Protein AF-A0A191HVC1-F1 (afdb_monomer_lite)

Foldseek 3Di:
DVVVVVVVVLVVLQVLQVVLVVVLVVVVVPDPDDQVSCVVCVVNDWDWDDDLVQHTPDISPDDDDPDGPCPPQQNVCCSVPQWGWDFDQDPVVRDTDIDIDGDD

Radius of gyration: 14.05 Å; chains: 1; bounding box: 27×31×44 Å

Structure (mmCIF, N/CA/C/O backbone):
data_AF-A0A191HVC1-F1
#
_entry.id   AF-A0A191HVC1-F1
#
loop_
_atom_site.group_PDB
_atom_site.id
_atom_site.type_symbol
_atom_site.label_atom_id
_atom_site.label_alt_id
_atom_site.label_comp_id
_atom_site.label_asym_id
_atom_site.label_entity_id
_atom_site.label_seq_id
_atom_site.pdbx_PDB_ins_code
_atom_site.Cartn_x
_atom_site.Cartn_y
_a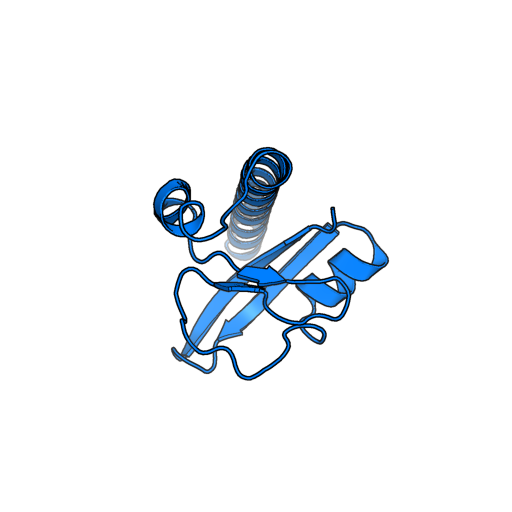tom_site.Cartn_z
_atom_site.occupancy
_atom_site.B_iso_or_equiv
_atom_site.auth_seq_id
_atom_site.auth_comp_id
_atom_site.auth_asym_id
_atom_site.auth_atom_id
_atom_site.pdbx_PDB_model_num
ATOM 1 N N . MET A 1 1 ? -5.254 -7.534 29.221 1.00 58.47 1 MET A N 1
ATOM 2 C CA . MET A 1 1 ? -4.772 -6.201 28.786 1.00 58.47 1 MET A CA 1
ATOM 3 C C . MET A 1 1 ? -4.041 -6.224 27.437 1.00 58.47 1 MET A C 1
ATOM 5 O O . MET A 1 1 ? -4.263 -5.302 26.669 1.00 58.47 1 MET A O 1
ATOM 9 N N . GLY A 1 2 ? -3.261 -7.263 27.089 1.00 62.50 2 GLY A N 1
ATOM 10 C CA . GLY A 1 2 ? -2.518 -7.322 25.810 1.00 62.50 2 GLY A CA 1
ATOM 11 C C . GLY A 1 2 ? -3.363 -7.231 24.526 1.00 62.50 2 GLY A C 1
ATOM 12 O O . GLY A 1 2 ? -3.056 -6.424 23.660 1.00 62.50 2 GLY A O 1
A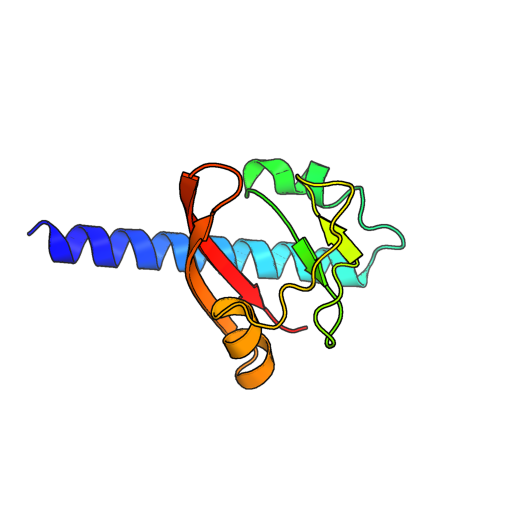TOM 13 N N . PHE A 1 3 ? -4.479 -7.966 24.429 1.00 67.62 3 PHE A N 1
ATOM 14 C CA . PHE A 1 3 ? -5.324 -7.971 23.218 1.00 67.62 3 PHE A CA 1
ATOM 15 C C . PHE A 1 3 ? -5.938 -6.606 22.863 1.00 67.62 3 PHE A C 1
ATOM 17 O O . PHE A 1 3 ? -6.084 -6.278 21.688 1.00 67.62 3 PHE A O 1
ATOM 24 N N . VAL A 1 4 ? -6.282 -5.795 23.868 1.00 74.62 4 VAL A N 1
ATOM 25 C CA . VAL A 1 4 ? -6.855 -4.457 23.648 1.00 74.62 4 VAL A CA 1
ATOM 26 C C . VAL A 1 4 ? -5.782 -3.492 23.142 1.00 74.62 4 VAL A C 1
ATOM 28 O O . VAL A 1 4 ? -6.029 -2.766 22.185 1.00 74.62 4 VAL A O 1
ATOM 31 N N . ALA A 1 5 ? -4.576 -3.535 23.717 1.00 77.94 5 ALA A N 1
ATOM 32 C CA . ALA A 1 5 ? -3.457 -2.704 23.274 1.00 77.94 5 ALA A CA 1
ATOM 33 C C . ALA A 1 5 ? -3.040 -3.018 21.826 1.00 77.94 5 ALA A C 1
ATOM 35 O O . ALA A 1 5 ? -2.832 -2.096 21.041 1.00 77.94 5 ALA A O 1
ATOM 36 N N . THR A 1 6 ? -2.999 -4.299 21.436 1.00 81.31 6 THR A N 1
ATOM 37 C CA . THR A 1 6 ? -2.710 -4.702 20.048 1.00 81.31 6 THR A CA 1
ATOM 38 C C . THR A 1 6 ? -3.776 -4.204 19.076 1.00 81.31 6 THR A C 1
ATOM 40 O O . THR A 1 6 ? -3.436 -3.682 18.018 1.00 81.31 6 THR A O 1
ATOM 43 N N . LYS A 1 7 ? -5.062 -4.310 19.435 1.00 85.44 7 LYS A N 1
ATOM 44 C CA . LYS A 1 7 ? -6.158 -3.821 18.589 1.00 85.44 7 LYS A CA 1
ATOM 45 C C . LYS A 1 7 ? -6.082 -2.305 18.378 1.00 85.44 7 LYS A C 1
ATOM 47 O O . LYS A 1 7 ? -6.232 -1.853 17.250 1.00 85.44 7 LYS A O 1
ATOM 52 N N . ILE A 1 8 ? -5.814 -1.539 19.439 1.00 90.06 8 ILE A N 1
ATOM 53 C CA . ILE A 1 8 ? -5.632 -0.081 19.352 1.00 90.06 8 ILE A CA 1
ATOM 54 C C . ILE A 1 8 ? -4.422 0.248 18.474 1.00 90.06 8 ILE A C 1
ATOM 56 O O . ILE A 1 8 ? -4.522 1.086 17.587 1.00 90.06 8 ILE A O 1
ATOM 60 N N . TYR A 1 9 ? -3.299 -0.443 18.675 1.00 89.50 9 TYR A N 1
ATOM 61 C CA . TYR A 1 9 ? -2.094 -0.217 17.882 1.00 89.50 9 TYR A CA 1
ATOM 62 C C . TYR A 1 9 ? -2.331 -0.436 16.384 1.00 89.50 9 TYR A C 1
ATOM 64 O O . TYR A 1 9 ? -1.942 0.412 15.587 1.00 89.50 9 TYR A O 1
ATOM 72 N N . VAL A 1 10 ? -2.993 -1.536 16.003 1.00 91.44 10 VAL A N 1
ATOM 73 C CA . VAL A 1 10 ? -3.321 -1.821 14.597 1.00 91.44 10 VAL A CA 1
ATOM 74 C C . VAL A 1 10 ? -4.233 -0.741 14.022 1.00 91.44 10 VAL A C 1
ATOM 76 O O . VAL A 1 10 ? -3.923 -0.220 12.960 1.00 91.44 10 VAL A O 1
ATOM 79 N N . GLN A 1 11 ? -5.283 -0.337 14.741 1.00 93.00 11 GLN A N 1
ATOM 80 C CA . GLN A 1 11 ? -6.193 0.718 14.278 1.00 93.00 11 GLN A CA 1
ATOM 81 C C . GLN A 1 11 ? -5.483 2.059 14.061 1.00 93.00 11 GLN A C 1
ATOM 83 O O . GLN A 1 11 ? -5.768 2.759 13.095 1.00 93.00 11 GLN A O 1
ATOM 88 N N . GLU A 1 12 ? -4.551 2.427 14.941 1.00 94.75 12 GLU A N 1
ATOM 89 C CA . GLU A 1 12 ? -3.751 3.643 14.766 1.00 94.75 12 GLU A CA 1
ATOM 90 C C . GLU A 1 12 ? -2.827 3.545 13.543 1.00 94.75 12 GLU A C 1
ATOM 92 O O . GLU A 1 12 ? -2.726 4.501 12.777 1.00 94.75 12 GLU A O 1
ATOM 97 N N . ARG A 1 13 ? -2.210 2.381 13.295 1.00 94.75 13 ARG A N 1
ATOM 98 C CA . ARG A 1 13 ? -1.408 2.163 12.077 1.00 94.75 13 ARG A CA 1
ATOM 99 C C . ARG A 1 13 ? -2.259 2.164 10.808 1.00 94.75 13 ARG A C 1
ATOM 101 O O . ARG A 1 13 ? -1.814 2.682 9.793 1.00 94.75 13 ARG A O 1
ATOM 108 N N . GLU A 1 14 ? -3.477 1.627 10.854 1.00 95.56 14 GLU A N 1
ATOM 109 C CA . GLU A 1 14 ? -4.412 1.676 9.723 1.00 95.56 14 GLU A CA 1
ATOM 110 C C . GLU A 1 14 ? -4.752 3.119 9.355 1.00 95.56 14 GLU A C 1
ATOM 112 O O . GLU A 1 14 ? -4.666 3.481 8.186 1.00 95.56 14 GLU A O 1
ATOM 117 N N . LYS A 1 15 ? -5.061 3.966 10.345 1.00 95.06 15 LYS A N 1
ATOM 118 C CA . LYS A 1 15 ? -5.328 5.394 10.109 1.00 95.06 15 LYS A CA 1
ATOM 119 C C . LYS A 1 15 ? -4.142 6.102 9.459 1.00 95.06 15 LYS A C 1
ATOM 121 O O . LYS A 1 15 ? -4.336 6.893 8.540 1.00 95.06 15 LYS A O 1
ATOM 126 N N . GLU A 1 16 ? -2.925 5.824 9.921 1.00 94.31 16 GLU A N 1
ATOM 127 C CA . GLU A 1 16 ? -1.713 6.396 9.325 1.00 94.31 16 GLU A CA 1
ATOM 128 C C . GLU A 1 16 ? -1.514 5.952 7.880 1.00 94.31 16 GLU A C 1
ATOM 130 O O . GLU A 1 16 ? -1.185 6.782 7.036 1.00 94.31 16 GLU A O 1
ATOM 135 N N . LEU A 1 17 ? -1.751 4.673 7.578 1.00 95.12 17 LEU A N 1
ATOM 136 C CA . LEU A 1 17 ? -1.665 4.174 6.210 1.00 95.12 17 LEU A CA 1
ATOM 137 C C . LEU A 1 17 ? -2.733 4.795 5.309 1.00 95.12 17 LEU A C 1
ATOM 139 O O . LEU A 1 17 ? -2.405 5.156 4.187 1.00 95.12 17 LEU A O 1
ATOM 143 N N . PHE A 1 18 ? -3.964 4.986 5.790 1.00 95.88 18 PHE A N 1
ATOM 144 C CA . PHE A 1 18 ? -4.999 5.677 5.013 1.00 95.88 18 PHE A CA 1
ATOM 145 C C . PHE A 1 18 ? -4.694 7.168 4.815 1.00 95.88 18 PHE A C 1
ATOM 147 O O . PHE A 1 18 ? -4.903 7.719 3.743 1.00 95.88 18 PHE A O 1
ATOM 154 N N . THR A 1 19 ? -4.107 7.827 5.814 1.00 94.38 19 THR A N 1
ATOM 155 C CA . THR A 1 19 ? -3.633 9.212 5.650 1.00 94.38 19 THR A CA 1
ATOM 156 C C . THR A 1 19 ? -2.502 9.271 4.617 1.00 94.38 19 THR A C 1
ATOM 158 O O . THR A 1 19 ? -2.435 10.179 3.791 1.00 94.38 19 THR A O 1
ATOM 161 N N . ALA A 1 20 ? -1.600 8.287 4.643 1.00 92.56 20 ALA A N 1
ATOM 162 C CA . ALA A 1 20 ? -0.521 8.165 3.675 1.00 92.56 20 ALA A CA 1
ATOM 163 C C . ALA A 1 20 ? -1.055 7.925 2.261 1.00 92.56 20 ALA A C 1
ATOM 165 O O . ALA A 1 20 ? -0.555 8.553 1.327 1.00 92.56 20 ALA A O 1
ATOM 166 N N . THR A 1 21 ? -2.065 7.062 2.097 1.00 92.88 21 THR A N 1
ATOM 167 C CA . THR A 1 21 ? -2.714 6.876 0.801 1.00 92.88 21 THR A CA 1
ATOM 168 C C . THR A 1 21 ? -3.309 8.200 0.351 1.00 92.88 21 THR A C 1
ATOM 170 O O . THR A 1 21 ? -2.872 8.641 -0.708 1.00 92.88 21 THR A O 1
ATOM 173 N N . GLU A 1 22 ? -4.120 8.891 1.170 1.00 91.94 22 GLU A N 1
ATOM 174 C CA . GLU A 1 22 ? -4.744 10.199 0.869 1.00 91.94 22 GLU A CA 1
ATOM 175 C C . GLU A 1 22 ? -3.730 11.231 0.321 1.00 91.94 22 GLU A C 1
ATOM 177 O O . GLU A 1 22 ? -3.930 11.859 -0.727 1.00 91.94 22 GLU A O 1
ATOM 182 N N . LEU A 1 23 ? -2.575 11.350 0.981 1.00 90.44 23 LEU A N 1
ATOM 183 C CA . LEU A 1 23 ? -1.497 12.248 0.559 1.00 90.44 23 LEU A CA 1
ATOM 184 C C . LEU A 1 23 ? -0.864 11.851 -0.777 1.00 90.44 23 LEU A C 1
ATOM 186 O O . LEU A 1 23 ? -0.467 12.728 -1.547 1.00 90.44 23 LEU A O 1
ATOM 190 N N . VAL A 1 24 ? -0.711 10.552 -1.039 1.00 90.88 24 VAL A N 1
ATOM 191 C CA . VAL A 1 24 ? -0.147 10.046 -2.296 1.00 90.88 24 VAL A CA 1
ATOM 192 C C . VAL A 1 24 ? -1.107 10.320 -3.441 1.00 90.88 24 VAL A C 1
ATOM 194 O O . VAL A 1 24 ? -0.673 10.822 -4.474 1.00 90.88 24 VAL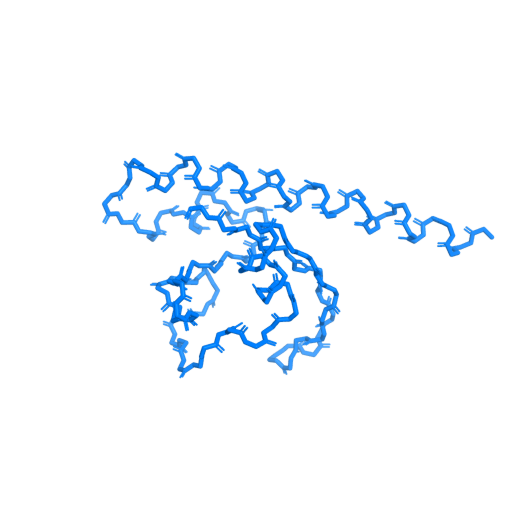 A O 1
ATOM 197 N N . GLY A 1 25 ? -2.391 9.990 -3.306 1.00 89.75 25 GLY A N 1
ATOM 198 C CA . GLY A 1 25 ? -3.308 10.162 -4.430 1.00 89.75 25 GLY A CA 1
ATOM 199 C C . GLY A 1 25 ? -3.656 11.617 -4.724 1.00 89.75 25 GLY A C 1
ATOM 200 O O . GLY A 1 25 ? -3.814 11.959 -5.892 1.00 89.75 25 GLY A O 1
ATOM 201 N N . ALA A 1 26 ? -3.606 12.513 -3.734 1.00 88.75 26 ALA A N 1
ATOM 202 C CA . ALA A 1 26 ? -3.621 13.954 -4.001 1.00 88.75 26 ALA A CA 1
ATOM 203 C C . ALA A 1 26 ? -2.419 14.413 -4.861 1.00 88.75 26 ALA A C 1
ATOM 205 O O . ALA A 1 26 ? -2.559 15.292 -5.714 1.00 88.75 26 ALA A O 1
ATOM 206 N N . ASP A 1 27 ? -1.240 13.807 -4.672 1.00 88.75 27 ASP A N 1
ATOM 207 C CA . ASP A 1 27 ? -0.040 14.075 -5.481 1.00 88.75 27 ASP A CA 1
ATOM 208 C C . ASP A 1 27 ? -0.108 13.400 -6.865 1.00 88.75 27 ASP A C 1
ATOM 210 O O . ASP A 1 27 ? 0.401 13.941 -7.845 1.00 88.75 27 ASP A O 1
ATOM 214 N N . LEU A 1 28 ? -0.785 12.248 -6.978 1.00 84.19 28 LEU A N 1
ATOM 215 C CA . LEU A 1 28 ? -0.959 11.519 -8.241 1.00 84.19 28 LEU A CA 1
ATOM 216 C C . LEU A 1 28 ? -1.731 12.317 -9.295 1.00 84.19 28 LEU A C 1
ATOM 218 O O . LEU A 1 28 ? -1.375 12.255 -10.469 1.00 84.19 28 LEU A O 1
ATOM 222 N N . VAL A 1 29 ? -2.755 13.078 -8.895 1.00 77.12 29 VAL A N 1
ATOM 223 C CA . VAL A 1 29 ? -3.612 13.853 -9.817 1.00 77.12 29 VAL A CA 1
ATOM 224 C C . VAL A 1 29 ? -2.821 14.896 -10.624 1.00 77.12 29 VAL A C 1
ATOM 226 O O . VAL A 1 29 ? -3.265 15.313 -11.690 1.00 77.12 29 VAL A O 1
ATOM 229 N N . ASN A 1 30 ? -1.633 15.291 -10.157 1.00 71.81 30 ASN A N 1
ATOM 230 C CA . ASN A 1 30 ? -0.857 16.398 -10.719 1.00 71.81 30 ASN A CA 1
ATOM 231 C C . ASN A 1 30 ? 0.480 15.971 -11.354 1.00 71.81 30 ASN A C 1
ATOM 233 O O . ASN A 1 30 ? 1.351 16.823 -11.541 1.00 71.81 30 ASN A O 1
ATOM 237 N N . ARG A 1 31 ? 0.694 14.676 -11.645 1.00 71.00 31 ARG A N 1
ATOM 238 C CA . ARG A 1 31 ? 2.010 14.169 -12.077 1.00 71.00 31 ARG A CA 1
ATOM 239 C C . ARG A 1 31 ? 2.004 13.376 -13.377 1.00 71.00 31 ARG A C 1
ATOM 241 O O . ARG A 1 31 ? 1.191 12.480 -13.575 1.00 71.00 31 ARG A O 1
ATOM 248 N N . ASP A 1 32 ? 3.051 13.618 -14.166 1.00 68.62 32 ASP A N 1
ATOM 249 C CA . ASP A 1 32 ? 3.358 12.886 -15.401 1.00 68.62 32 ASP A CA 1
ATOM 250 C C . ASP A 1 32 ? 4.158 11.584 -15.160 1.00 68.62 32 ASP A C 1
ATOM 252 O O . ASP A 1 32 ? 4.238 10.734 -16.046 1.00 68.62 32 ASP A O 1
ATOM 256 N N . SER A 1 33 ? 4.769 11.401 -13.975 1.00 78.06 33 SER A N 1
ATOM 257 C CA . SER A 1 33 ? 5.595 10.225 -13.636 1.00 78.06 33 SER A CA 1
ATOM 258 C C . SER A 1 33 ? 5.450 9.772 -12.177 1.00 78.06 33 SER A C 1
ATOM 260 O O . SER A 1 33 ? 5.456 10.584 -11.249 1.00 78.06 33 SER A O 1
ATOM 262 N N . TYR A 1 34 ? 5.400 8.450 -11.969 1.00 81.19 34 TYR A N 1
ATOM 263 C CA . TYR A 1 34 ? 5.242 7.811 -10.655 1.00 81.19 34 TYR A CA 1
ATOM 264 C C . TYR A 1 34 ? 6.556 7.593 -9.890 1.00 81.19 34 TYR A C 1
ATOM 266 O O . TYR A 1 34 ? 6.530 7.343 -8.686 1.00 81.19 34 TYR A O 1
ATOM 274 N N . SER A 1 35 ? 7.717 7.686 -10.550 1.00 78.12 35 SER A N 1
ATOM 275 C CA . SER A 1 35 ? 9.008 7.316 -9.941 1.00 78.12 35 SER A CA 1
ATOM 276 C C . SER A 1 35 ? 9.390 8.180 -8.739 1.00 78.12 35 SER A C 1
ATOM 278 O O . SER A 1 35 ? 10.045 7.706 -7.813 1.00 78.12 35 SER A O 1
ATOM 280 N N . GLU A 1 36 ? 8.970 9.442 -8.740 1.00 82.94 36 GLU A N 1
ATOM 281 C CA . GLU A 1 36 ? 9.256 10.394 -7.666 1.00 82.94 36 GLU A CA 1
ATOM 282 C C . GLU A 1 36 ? 8.416 10.146 -6.405 1.00 82.94 36 GLU A C 1
ATOM 284 O O . GLU A 1 36 ? 8.824 10.538 -5.311 1.00 82.94 36 GLU A O 1
ATOM 289 N N . LEU A 1 37 ? 7.281 9.446 -6.527 1.00 84.50 37 LEU A N 1
ATOM 290 C CA . LEU A 1 37 ? 6.388 9.171 -5.401 1.00 84.50 37 LEU A CA 1
ATOM 291 C C . LEU A 1 37 ? 7.052 8.256 -4.377 1.00 84.50 37 LEU A C 1
ATOM 293 O O . LEU A 1 37 ? 7.050 8.564 -3.189 1.00 84.50 37 LEU A O 1
ATOM 297 N N . GLY A 1 38 ? 7.681 7.161 -4.809 1.00 82.94 38 GLY A N 1
ATOM 298 C CA . GLY A 1 38 ? 8.343 6.263 -3.861 1.00 82.94 38 GLY A CA 1
ATOM 299 C C . GLY A 1 38 ? 9.554 6.891 -3.181 1.00 82.94 38 GLY A C 1
ATOM 300 O O . GLY A 1 38 ? 9.849 6.524 -2.052 1.00 82.94 38 GLY A O 1
ATOM 301 N N . VAL A 1 39 ? 10.221 7.866 -3.810 1.00 84.31 39 VAL A N 1
ATOM 302 C CA . VAL A 1 39 ? 11.278 8.643 -3.142 1.00 84.31 39 VAL A CA 1
ATOM 303 C C . VAL A 1 39 ? 10.656 9.557 -2.088 1.00 84.31 39 VAL A C 1
ATOM 305 O O . VAL A 1 39 ? 11.052 9.507 -0.921 1.00 84.31 39 VAL A O 1
ATOM 308 N N . ARG A 1 40 ? 9.643 10.342 -2.479 1.00 86.44 40 ARG A N 1
ATOM 309 C CA . ARG A 1 40 ? 8.964 11.317 -1.615 1.00 86.44 40 ARG A CA 1
ATOM 310 C C . ARG A 1 40 ? 8.323 10.674 -0.387 1.00 86.44 40 ARG A C 1
ATOM 312 O O . ARG A 1 40 ? 8.421 11.220 0.707 1.00 86.44 40 ARG A O 1
ATOM 319 N N . TYR A 1 41 ? 7.697 9.518 -0.570 1.00 88.56 41 TYR A N 1
ATOM 320 C CA . TYR A 1 41 ? 6.940 8.815 0.462 1.00 88.56 41 TYR A CA 1
ATOM 321 C C . TYR A 1 41 ? 7.672 7.582 1.010 1.00 88.56 41 TYR A C 1
ATOM 323 O O . TYR A 1 41 ? 7.069 6.773 1.709 1.00 88.56 41 TYR A O 1
ATOM 331 N N . SER A 1 42 ? 8.980 7.448 0.754 1.00 85.31 42 SER A N 1
ATOM 332 C CA . SER A 1 42 ? 9.804 6.317 1.222 1.00 85.31 42 SER A CA 1
ATOM 333 C C . SER A 1 42 ? 9.727 6.084 2.735 1.00 85.31 42 SER A C 1
ATOM 335 O O . SER A 1 42 ? 9.762 4.941 3.187 1.00 85.31 42 SER A O 1
ATOM 337 N N . ALA A 1 43 ? 9.572 7.155 3.518 1.00 87.00 43 ALA A N 1
ATOM 338 C CA . ALA A 1 43 ? 9.426 7.084 4.971 1.00 87.00 43 ALA A CA 1
ATOM 339 C C . ALA A 1 43 ? 8.075 6.504 5.433 1.00 87.00 43 ALA A C 1
ATOM 341 O O . ALA A 1 43 ? 7.978 6.044 6.568 1.00 87.00 43 ALA A O 1
ATOM 342 N N . LEU A 1 44 ? 7.046 6.516 4.576 1.00 86.06 44 LEU A N 1
ATOM 343 C CA . LEU A 1 44 ? 5.716 5.968 4.878 1.00 86.06 44 LEU A CA 1
ATOM 344 C C . LEU A 1 44 ? 5.630 4.461 4.603 1.00 86.06 44 LEU A C 1
ATOM 346 O O . LEU A 1 44 ? 4.712 3.798 5.077 1.00 86.06 44 LEU A O 1
ATOM 350 N N . GLY A 1 45 ? 6.597 3.912 3.865 1.00 88.00 45 GLY A N 1
ATOM 351 C CA . GLY A 1 45 ? 6.704 2.489 3.574 1.00 88.00 45 GLY A CA 1
ATOM 352 C C . GLY A 1 45 ? 6.729 2.176 2.081 1.00 88.00 45 GLY A C 1
ATOM 353 O O . GLY A 1 45 ? 7.057 3.009 1.233 1.00 88.00 45 GLY A O 1
ATOM 354 N N . ARG A 1 46 ? 6.412 0.919 1.757 1.00 89.69 46 ARG A N 1
ATOM 355 C CA . ARG A 1 46 ? 6.320 0.450 0.373 1.00 89.69 46 ARG A CA 1
ATOM 356 C C . ARG A 1 46 ? 5.028 0.955 -0.256 1.00 89.69 46 ARG A C 1
ATOM 358 O O . ARG A 1 46 ? 3.952 0.762 0.298 1.00 89.69 46 ARG A O 1
ATOM 365 N N . LEU A 1 47 ? 5.154 1.527 -1.443 1.00 91.06 47 LEU A N 1
ATOM 366 C CA . LEU A 1 47 ? 4.053 2.052 -2.226 1.00 91.06 47 LEU A CA 1
ATOM 367 C C . LEU A 1 47 ? 3.840 1.178 -3.454 1.00 91.06 47 LEU A C 1
ATOM 369 O O . LEU A 1 47 ? 4.808 0.855 -4.141 1.00 91.06 47 LEU A O 1
ATOM 373 N N . THR A 1 48 ? 2.588 0.851 -3.753 1.00 91.38 48 THR A N 1
ATOM 374 C CA . THR A 1 48 ? 2.203 0.171 -4.990 1.00 91.38 48 THR A CA 1
ATOM 375 C C . THR A 1 48 ? 1.048 0.938 -5.624 1.00 91.38 48 THR A C 1
ATOM 377 O O . THR A 1 48 ? 0.015 1.132 -4.991 1.00 91.38 48 THR A O 1
ATOM 380 N N . LEU A 1 49 ? 1.215 1.357 -6.876 1.00 90.62 49 LEU A N 1
ATOM 381 C CA . LEU A 1 49 ? 0.153 1.927 -7.699 1.00 90.62 49 LEU A CA 1
ATOM 382 C C . LEU A 1 49 ? -0.315 0.883 -8.706 1.00 90.62 49 LEU A C 1
ATOM 384 O O . LEU A 1 49 ? 0.501 0.216 -9.346 1.00 90.62 49 LEU A O 1
ATOM 388 N N . MET A 1 50 ? -1.624 0.768 -8.888 1.00 90.19 50 MET A N 1
ATOM 389 C CA . MET A 1 50 ? -2.223 -0.171 -9.826 1.00 90.19 50 MET A CA 1
ATOM 390 C C . MET A 1 50 ? -3.443 0.407 -10.528 1.00 90.19 50 MET A C 1
ATOM 392 O O . MET A 1 50 ? -4.075 1.331 -10.024 1.00 90.19 50 MET A O 1
ATOM 396 N N . ASP A 1 51 ? -3.772 -0.160 -11.685 1.00 89.75 51 ASP A N 1
ATOM 397 C CA . ASP A 1 51 ? -5.033 0.123 -12.360 1.00 89.75 51 ASP A CA 1
ATOM 398 C C . ASP A 1 51 ? -6.212 -0.643 -11.725 1.00 89.75 51 ASP A C 1
ATOM 400 O O . ASP A 1 51 ? -6.039 -1.548 -10.904 1.00 89.75 51 ASP A O 1
ATOM 404 N N . LEU A 1 52 ? -7.436 -0.315 -12.150 1.00 89.25 52 LEU A N 1
ATOM 405 C CA . LEU A 1 52 ? -8.667 -0.961 -11.668 1.00 89.25 52 LEU A CA 1
ATOM 406 C C . LEU A 1 52 ? -8.781 -2.448 -12.054 1.00 89.25 52 LEU A C 1
ATOM 408 O O . LEU A 1 52 ? -9.610 -3.175 -11.503 1.00 89.25 52 LEU A O 1
ATOM 412 N N . ASN A 1 53 ? -7.950 -2.926 -12.983 1.00 87.44 53 ASN A N 1
ATOM 413 C CA . ASN A 1 53 ? -7.853 -4.341 -13.329 1.00 87.44 53 ASN A CA 1
ATOM 414 C C . ASN A 1 53 ? -6.856 -5.087 -12.429 1.00 87.44 53 ASN A C 1
ATOM 416 O O . ASN A 1 53 ? -6.720 -6.304 -12.555 1.00 87.44 53 ASN A O 1
ATOM 420 N N . GLY A 1 54 ? -6.190 -4.386 -11.508 1.00 84.38 54 GLY A N 1
ATOM 421 C CA . GLY A 1 54 ? -5.193 -4.922 -10.593 1.00 84.38 54 GLY A CA 1
ATOM 422 C C . GLY A 1 54 ? -3.817 -5.113 -11.229 1.00 84.38 54 GLY A C 1
ATOM 423 O O . GLY A 1 54 ? -2.991 -5.839 -10.664 1.00 84.38 54 GLY A O 1
ATOM 424 N N . ARG A 1 55 ? -3.547 -4.512 -12.394 1.00 88.12 55 ARG A N 1
ATOM 425 C CA . ARG A 1 55 ? -2.203 -4.463 -12.978 1.00 88.12 55 ARG A CA 1
ATOM 426 C C . ARG A 1 55 ? -1.383 -3.426 -12.224 1.00 88.12 55 ARG A C 1
ATOM 428 O O . ARG A 1 55 ? -1.788 -2.274 -12.114 1.00 88.12 55 ARG A O 1
ATOM 435 N N . VAL A 1 56 ? -0.211 -3.824 -11.742 1.00 89.81 56 VAL A N 1
ATOM 436 C CA . VAL A 1 56 ? 0.702 -2.899 -11.067 1.00 89.81 56 VAL A CA 1
ATOM 437 C C . VAL A 1 56 ? 1.381 -1.995 -12.097 1.00 89.81 56 VAL A C 1
ATOM 439 O O . VAL A 1 56 ? 1.972 -2.477 -13.063 1.00 89.81 56 VAL A O 1
ATOM 442 N N . LEU A 1 57 ? 1.255 -0.684 -11.896 1.00 88.00 57 LEU A N 1
ATOM 443 C CA . LEU A 1 57 ? 1.839 0.372 -12.726 1.00 88.00 57 LEU A CA 1
ATOM 444 C C . LEU A 1 57 ? 3.167 0.867 -12.148 1.00 88.00 57 LEU A C 1
ATOM 446 O O . LEU A 1 57 ? 4.060 1.262 -12.893 1.00 88.00 57 LEU A O 1
ATOM 450 N N . TYR A 1 58 ? 3.293 0.847 -10.820 1.00 88.75 58 TYR A N 1
ATOM 451 C CA . TYR A 1 58 ? 4.492 1.264 -10.106 1.00 88.75 58 TYR A CA 1
ATOM 452 C C . TYR A 1 58 ? 4.581 0.574 -8.744 1.00 88.75 58 TYR A C 1
ATOM 454 O O . TYR A 1 58 ? 3.566 0.367 -8.081 1.00 88.75 58 TYR A O 1
ATOM 462 N N . ASP A 1 59 ? 5.799 0.267 -8.306 1.00 89.38 59 ASP A N 1
ATOM 463 C CA . ASP A 1 59 ? 6.078 -0.180 -6.948 1.00 89.38 59 ASP A CA 1
ATOM 464 C C . ASP A 1 59 ? 7.424 0.367 -6.470 1.00 89.38 59 ASP A C 1
ATOM 466 O O . ASP A 1 59 ? 8.415 0.351 -7.203 1.00 89.38 59 ASP A O 1
ATOM 470 N N . SER A 1 60 ? 7.462 0.881 -5.241 1.00 89.00 60 SER A N 1
ATOM 471 C CA . SER A 1 60 ? 8.653 1.551 -4.713 1.00 89.00 60 SER A CA 1
ATOM 472 C C . SER A 1 60 ? 9.754 0.593 -4.256 1.00 89.00 60 SER A C 1
ATOM 474 O O . SER A 1 60 ? 10.877 1.033 -4.019 1.00 89.00 60 SER A O 1
ATOM 476 N N . SER A 1 61 ? 9.468 -0.704 -4.113 1.00 83.81 61 SER A N 1
ATOM 477 C CA . SER A 1 61 ? 10.422 -1.708 -3.621 1.00 83.81 61 SER A CA 1
ATOM 478 C C . SER A 1 61 ? 10.767 -2.790 -4.644 1.00 83.81 61 SER A C 1
ATOM 480 O O . SER A 1 61 ? 11.819 -3.414 -4.524 1.00 83.81 61 SER A O 1
ATOM 482 N N . VAL A 1 62 ? 9.911 -3.039 -5.638 1.00 80.94 62 VAL A N 1
ATOM 483 C CA . VAL A 1 62 ? 10.103 -4.108 -6.629 1.00 80.94 62 VAL A CA 1
ATOM 484 C C . VAL A 1 62 ? 9.976 -3.548 -8.041 1.00 80.94 62 VAL A C 1
ATOM 486 O O . VAL A 1 62 ? 8.945 -2.995 -8.400 1.00 80.94 62 VAL A O 1
ATOM 489 N N . LYS A 1 63 ? 11.019 -3.723 -8.861 1.00 70.25 63 LYS A N 1
ATOM 490 C CA . LYS A 1 63 ? 11.039 -3.215 -10.244 1.00 70.25 63 LYS A CA 1
ATOM 491 C C . LYS A 1 63 ? 10.259 -4.093 -11.226 1.00 70.25 63 LYS A C 1
ATOM 493 O O . LYS A 1 63 ? 9.584 -3.558 -12.095 1.00 70.25 63 LYS A O 1
ATOM 498 N N . ASP A 1 64 ? 10.307 -5.413 -11.047 1.00 63.94 64 ASP A N 1
ATOM 499 C CA . ASP A 1 64 ? 9.699 -6.384 -11.963 1.00 63.94 64 ASP A CA 1
ATOM 500 C C . ASP A 1 64 ? 8.538 -7.116 -11.285 1.00 63.94 64 ASP A C 1
ATOM 502 O O . ASP A 1 64 ? 8.692 -8.203 -10.723 1.00 63.94 64 ASP A O 1
ATOM 506 N N . ILE A 1 65 ? 7.350 -6.508 -11.307 1.00 69.69 65 ILE A N 1
ATOM 507 C CA . ILE A 1 65 ? 6.139 -7.156 -10.796 1.00 69.69 65 ILE A CA 1
ATOM 508 C C . ILE A 1 65 ? 5.449 -7.898 -11.937 1.00 69.69 65 ILE A C 1
ATOM 510 O O . ILE A 1 65 ? 4.786 -7.308 -12.785 1.00 69.69 65 ILE A O 1
ATOM 514 N N . LEU A 1 66 ? 5.598 -9.221 -11.926 1.00 60.03 66 LEU A N 1
ATOM 515 C CA . LEU A 1 66 ? 5.016 -10.128 -12.920 1.00 60.03 66 LEU A CA 1
ATOM 516 C C . LEU A 1 66 ? 3.578 -10.561 -12.581 1.00 60.03 66 LEU A C 1
ATOM 518 O O . LEU A 1 66 ? 2.916 -11.179 -13.411 1.00 60.03 66 LEU A O 1
ATOM 522 N N . PHE A 1 67 ? 3.079 -10.237 -11.380 1.00 69.56 67 PHE A N 1
ATOM 523 C CA . PHE A 1 67 ? 1.795 -10.725 -10.869 1.00 69.56 67 PHE A CA 1
ATOM 524 C C . PHE A 1 67 ? 0.870 -9.592 -10.424 1.00 69.56 67 PHE A C 1
ATOM 526 O O . PHE A 1 67 ? 1.283 -8.664 -9.729 1.00 69.56 67 PHE A O 1
ATOM 533 N N . SER A 1 68 ? -0.409 -9.712 -10.780 1.00 79.38 68 SER A N 1
ATOM 534 C CA . SER A 1 68 ? -1.471 -8.834 -10.285 1.00 79.38 68 SER A CA 1
ATOM 535 C C . SER A 1 68 ? -1.606 -8.924 -8.759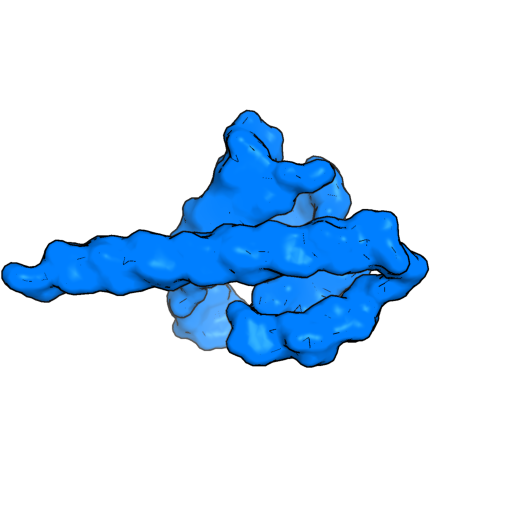 1.00 79.38 68 SER A C 1
ATOM 537 O O . SER A 1 68 ? -1.241 -9.927 -8.143 1.00 79.38 68 SER A O 1
ATOM 539 N N . HIS A 1 69 ? -2.131 -7.874 -8.126 1.00 83.50 69 HIS A N 1
ATOM 540 C CA . HIS A 1 69 ? -2.523 -7.910 -6.709 1.00 83.50 69 HIS A CA 1
ATOM 541 C C . HIS A 1 69 ? -4.041 -7.818 -6.512 1.00 83.50 69 HIS A C 1
ATOM 543 O O . HIS A 1 69 ? -4.491 -7.563 -5.399 1.00 83.50 69 HIS A O 1
ATOM 549 N N . LYS A 1 70 ? -4.831 -8.046 -7.570 1.00 87.56 70 LYS A N 1
ATOM 550 C CA . LYS A 1 70 ? -6.295 -7.914 -7.546 1.00 87.56 70 LYS A CA 1
ATOM 551 C C . LYS A 1 70 ? -6.967 -8.756 -6.462 1.00 87.56 70 LYS A C 1
ATOM 553 O O . LYS A 1 70 ? -7.926 -8.301 -5.856 1.00 87.56 70 LYS A O 1
ATOM 558 N N . ASP A 1 71 ? -6.437 -9.950 -6.210 1.00 91.00 71 ASP A N 1
ATOM 559 C CA . ASP A 1 71 ? -7.025 -10.912 -5.272 1.00 91.00 71 ASP A CA 1
ATOM 560 C C . ASP A 1 71 ? -6.619 -10.660 -3.814 1.00 91.00 71 ASP A C 1
ATOM 562 O O . ASP A 1 71 ? -6.998 -11.415 -2.916 1.00 91.00 71 ASP A O 1
ATOM 566 N N . ARG A 1 72 ? -5.829 -9.611 -3.545 1.00 92.19 72 ARG A N 1
ATOM 567 C CA . ARG A 1 72 ? -5.480 -9.261 -2.171 1.00 92.19 72 ARG A CA 1
ATOM 568 C C . ARG A 1 72 ? -6.707 -8.712 -1.434 1.00 92.19 72 ARG A C 1
ATOM 570 O O . ARG A 1 72 ? -7.452 -7.917 -2.007 1.00 92.19 72 ARG A O 1
ATOM 577 N N . PRO A 1 73 ? -6.915 -9.084 -0.161 1.00 95.25 73 PRO A N 1
ATOM 578 C CA . PRO A 1 73 ? -8.126 -8.721 0.574 1.00 95.25 73 PRO A CA 1
ATOM 579 C C . PRO A 1 73 ? -8.320 -7.205 0.732 1.00 95.25 73 PRO A C 1
ATOM 581 O O . PRO A 1 73 ? -9.448 -6.721 0.615 1.00 95.25 73 PRO A O 1
ATOM 584 N N . GLU A 1 74 ? -7.243 -6.440 0.932 1.00 95.31 74 GLU A N 1
ATOM 585 C CA . GLU A 1 74 ? -7.293 -4.976 0.984 1.00 95.31 74 GLU A CA 1
ATOM 586 C C . GLU A 1 74 ? -7.691 -4.370 -0.369 1.00 95.31 74 GLU A C 1
ATOM 588 O O . GLU A 1 74 ? -8.487 -3.435 -0.412 1.00 95.31 74 GLU A O 1
ATOM 593 N N . VAL A 1 75 ? -7.225 -4.956 -1.479 1.00 95.31 75 VAL A N 1
ATOM 594 C CA . VAL A 1 75 ? -7.533 -4.498 -2.843 1.00 95.31 75 VAL A CA 1
ATOM 595 C C . VAL A 1 75 ? -8.979 -4.819 -3.208 1.00 95.31 75 VAL A C 1
ATOM 597 O O . VAL A 1 75 ? -9.695 -3.947 -3.692 1.00 95.31 75 VAL A O 1
ATOM 600 N N . LEU A 1 76 ? -9.450 -6.036 -2.926 1.00 95.50 76 LEU A N 1
ATOM 601 C CA . LEU A 1 76 ? -10.851 -6.417 -3.131 1.00 95.50 76 LEU A CA 1
ATOM 602 C C . LEU A 1 76 ? -11.800 -5.509 -2.342 1.00 95.50 76 LEU A C 1
ATOM 604 O O . LEU A 1 76 ? -12.822 -5.074 -2.872 1.00 95.50 76 LEU A O 1
ATOM 608 N N . SER A 1 77 ? -11.450 -5.196 -1.093 1.00 96.12 77 SER A N 1
ATOM 609 C CA . SER A 1 77 ? -12.229 -4.274 -0.265 1.00 96.12 77 SER A CA 1
ATOM 610 C C . SER A 1 77 ? -12.237 -2.871 -0.874 1.00 96.12 77 SER A C 1
ATOM 612 O O . SER A 1 77 ? -13.312 -2.335 -1.123 1.00 96.12 77 SER A O 1
ATOM 614 N N . ALA A 1 78 ? -11.081 -2.318 -1.252 1.00 95.69 78 ALA A N 1
ATOM 615 C CA . ALA A 1 78 ? -11.004 -0.998 -1.883 1.00 95.69 78 ALA A CA 1
ATOM 616 C C . ALA A 1 78 ? -11.785 -0.918 -3.209 1.00 95.69 78 ALA A C 1
ATOM 618 O O . ALA A 1 78 ? -12.490 0.059 -3.472 1.00 95.69 78 ALA A O 1
ATOM 619 N N . LEU A 1 79 ? -11.746 -1.971 -4.030 1.00 93.88 79 LEU A N 1
ATOM 620 C CA . LEU A 1 79 ? -12.532 -2.041 -5.264 1.00 93.88 79 LEU A CA 1
ATOM 621 C C . LEU A 1 79 ? -14.044 -1.978 -4.986 1.00 93.88 79 LEU A C 1
ATOM 623 O O . LEU A 1 79 ? -14.760 -1.273 -5.707 1.00 93.88 79 LEU A O 1
ATOM 627 N N . ASN A 1 80 ? -14.510 -2.638 -3.923 1.00 94.50 80 ASN A N 1
ATOM 628 C CA . ASN A 1 80 ? -15.925 -2.726 -3.555 1.00 94.50 80 ASN A CA 1
ATOM 629 C C . ASN A 1 80 ? -16.438 -1.508 -2.766 1.00 94.50 80 ASN A C 1
ATOM 631 O O . ASN A 1 80 ? -17.490 -0.968 -3.099 1.00 94.50 80 ASN A O 1
ATOM 635 N N . SER A 1 81 ? -15.712 -1.065 -1.737 1.00 95.38 81 SER A N 1
ATOM 636 C CA . SER A 1 81 ? -16.132 -0.022 -0.786 1.00 95.38 81 SER A CA 1
ATOM 637 C C . SER A 1 81 ? -15.355 1.292 -0.890 1.00 95.38 81 SER A C 1
ATOM 639 O O . SER A 1 81 ? -15.616 2.207 -0.117 1.00 95.38 81 SER A O 1
ATOM 641 N N . GLY A 1 82 ? -14.388 1.407 -1.803 1.00 95.06 82 GLY A N 1
ATOM 642 C CA . GLY A 1 82 ? -13.463 2.549 -1.892 1.00 95.06 82 GLY A CA 1
ATOM 643 C C . GLY A 1 82 ? -12.267 2.410 -0.945 1.00 95.06 82 GLY A C 1
ATOM 644 O O . GLY A 1 82 ? -11.135 2.667 -1.334 1.00 95.06 82 GLY A O 1
ATOM 645 N N . SER A 1 83 ? -12.553 1.959 0.276 1.00 96.00 83 SER A N 1
ATOM 646 C CA . SER A 1 83 ? -11.673 1.586 1.391 1.00 96.00 83 SER A CA 1
ATOM 647 C C . SER A 1 83 ? -11.206 0.128 1.509 1.00 96.00 83 SER A C 1
ATOM 649 O O . SER A 1 83 ? -12.066 -0.742 1.359 1.00 96.00 83 SER A O 1
ATOM 651 N N . GLY A 1 84 ? -9.965 -0.190 1.901 1.00 96.56 84 GLY A N 1
ATOM 652 C CA . GLY A 1 84 ? -9.614 -1.538 2.374 1.00 96.56 84 GLY A CA 1
ATOM 653 C C . GLY A 1 84 ? -8.292 -1.644 3.139 1.00 96.56 84 GLY A C 1
ATOM 654 O O . GLY A 1 84 ? -7.318 -0.992 2.781 1.00 96.56 84 GLY A O 1
ATOM 655 N N . SER A 1 85 ? -8.229 -2.499 4.165 1.00 97.00 85 SER A N 1
ATOM 656 C CA . SER A 1 85 ? -6.988 -2.855 4.870 1.00 97.00 85 SER A CA 1
ATOM 657 C C . SER A 1 85 ? -6.915 -4.352 5.165 1.00 97.00 85 SER A C 1
ATOM 659 O O . SER A 1 85 ? -7.932 -5.047 5.240 1.00 97.00 85 SER A O 1
ATOM 661 N N . SER A 1 86 ? -5.700 -4.879 5.300 1.00 96.56 86 SER A N 1
ATOM 662 C CA . SER A 1 86 ? -5.486 -6.266 5.704 1.00 96.56 86 SER A CA 1
ATOM 663 C C . SER A 1 86 ? -4.128 -6.460 6.373 1.00 96.56 86 SER A C 1
ATOM 665 O O . SER A 1 86 ? -3.137 -5.827 6.006 1.00 96.56 86 SER A O 1
ATOM 667 N N . ILE A 1 87 ? -4.064 -7.370 7.347 1.00 95.25 87 ILE A N 1
ATOM 668 C CA . ILE A 1 87 ? -2.788 -7.924 7.805 1.00 95.25 87 ILE A CA 1
ATOM 669 C C . ILE A 1 87 ? -2.536 -9.198 7.005 1.00 95.25 87 ILE A C 1
ATOM 671 O O . ILE A 1 87 ? -3.299 -10.160 7.110 1.00 95.25 87 ILE A O 1
ATOM 675 N N . ARG A 1 88 ? -1.457 -9.219 6.220 1.00 91.81 88 ARG A N 1
ATOM 676 C CA . ARG A 1 88 ? -1.094 -10.358 5.368 1.00 91.81 88 ARG A CA 1
ATOM 677 C C . ARG A 1 88 ? 0.359 -10.749 5.579 1.00 91.81 88 ARG A C 1
ATOM 679 O O . ARG A 1 88 ? 1.230 -9.901 5.765 1.00 91.81 88 ARG A O 1
ATOM 686 N N . TYR A 1 89 ? 0.616 -12.048 5.501 1.00 88.88 89 TYR A N 1
ATOM 687 C CA . TYR A 1 89 ? 1.968 -12.573 5.392 1.00 88.88 89 TYR A CA 1
ATOM 688 C C . TYR A 1 89 ? 2.554 -12.285 4.002 1.00 88.88 89 TYR A C 1
ATOM 690 O O . TYR A 1 89 ? 1.895 -12.486 2.982 1.00 88.88 89 TYR A O 1
ATOM 698 N N . SER A 1 90 ? 3.789 -11.799 3.959 1.00 82.25 90 SER A N 1
ATOM 699 C CA . SER A 1 90 ? 4.552 -11.561 2.739 1.00 82.25 90 SER A CA 1
ATOM 700 C C . SER A 1 90 ? 5.504 -12.725 2.489 1.00 82.25 90 SER A C 1
ATOM 702 O O . SER A 1 90 ? 6.508 -12.880 3.183 1.00 82.25 90 SER A O 1
ATOM 704 N N . ASP A 1 91 ? 5.212 -13.513 1.455 1.00 81.69 91 ASP A N 1
ATOM 705 C CA . ASP A 1 91 ? 6.001 -14.697 1.095 1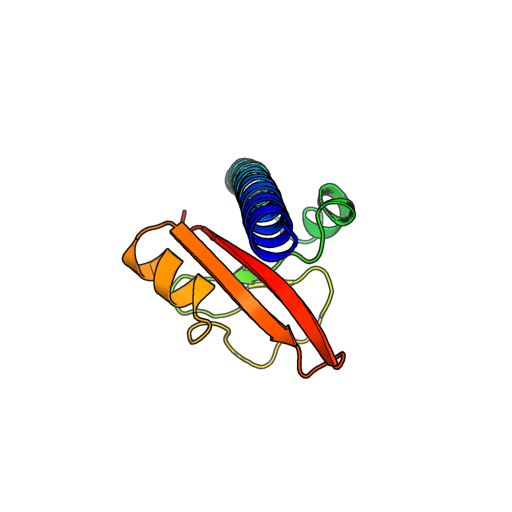.00 81.69 91 ASP A CA 1
ATOM 706 C C . ASP A 1 91 ? 7.427 -14.347 0.648 1.00 81.69 91 ASP A C 1
ATOM 708 O O . ASP A 1 91 ? 8.354 -15.126 0.846 1.00 81.69 91 ASP A O 1
ATOM 712 N N . SER A 1 92 ? 7.638 -13.149 0.092 1.00 77.62 92 SER A N 1
ATOM 713 C CA . SER A 1 92 ? 8.946 -12.732 -0.428 1.00 77.62 92 SER A CA 1
ATOM 714 C C . SER A 1 92 ? 9.986 -12.442 0.657 1.00 77.62 92 SER A C 1
ATOM 716 O O . SER A 1 92 ? 11.178 -12.468 0.377 1.00 77.62 92 SER A O 1
ATOM 718 N N . ASN A 1 93 ? 9.560 -12.119 1.880 1.00 82.81 93 ASN A N 1
ATOM 719 C CA . ASN A 1 93 ? 10.464 -11.771 2.987 1.00 82.81 93 ASN A CA 1
ATOM 720 C C . ASN A 1 93 ? 9.999 -12.315 4.347 1.00 82.81 93 ASN A C 1
ATOM 722 O O . ASN A 1 93 ? 10.432 -11.839 5.397 1.00 82.81 93 ASN A O 1
ATOM 726 N N . ALA A 1 94 ? 9.111 -13.305 4.313 1.00 87.19 94 ALA A N 1
ATOM 727 C CA . ALA A 1 94 ? 8.647 -14.070 5.457 1.00 87.19 94 ALA A CA 1
ATOM 728 C C . ALA A 1 94 ? 8.114 -13.236 6.642 1.00 87.19 94 ALA A C 1
ATOM 730 O O . ALA A 1 94 ? 8.311 -13.604 7.800 1.00 87.19 94 ALA A O 1
ATOM 731 N N . THR A 1 95 ? 7.442 -12.115 6.366 1.00 88.50 95 THR A N 1
ATOM 732 C CA . THR A 1 95 ? 7.045 -11.128 7.387 1.00 88.50 95 THR A CA 1
ATOM 733 C C . THR A 1 95 ? 5.571 -10.743 7.264 1.00 88.50 95 THR A C 1
ATOM 735 O O . THR A 1 95 ? 5.041 -10.645 6.160 1.00 88.50 95 THR A O 1
ATOM 738 N N . TYR A 1 96 ? 4.891 -10.507 8.390 1.00 90.75 96 TYR A N 1
ATOM 739 C CA . TYR A 1 96 ? 3.544 -9.930 8.391 1.00 90.75 96 TYR A CA 1
ATOM 740 C C . TYR A 1 96 ? 3.596 -8.415 8.225 1.00 90.75 96 TYR A C 1
ATOM 742 O O . TYR A 1 96 ? 4.332 -7.733 8.937 1.00 90.75 96 TYR A O 1
ATOM 750 N N . TYR A 1 97 ? 2.752 -7.896 7.342 1.00 91.75 97 TYR A N 1
ATOM 751 C CA . TYR A 1 97 ? 2.561 -6.465 7.151 1.00 91.75 97 TYR A CA 1
ATOM 752 C C . TYR A 1 97 ? 1.094 -6.107 7.273 1.00 91.75 97 TYR A C 1
ATOM 754 O O . TYR A 1 97 ? 0.218 -6.902 6.929 1.00 91.75 97 TYR A O 1
ATOM 762 N N . LEU A 1 98 ? 0.857 -4.882 7.726 1.00 95.19 98 LEU A N 1
ATOM 763 C CA . LEU A 1 98 ? -0.410 -4.205 7.542 1.00 95.19 98 LEU A CA 1
ATOM 764 C C . LEU A 1 98 ? -0.363 -3.465 6.200 1.00 95.19 98 LEU A C 1
ATOM 766 O O . LEU A 1 98 ? 0.552 -2.678 5.963 1.00 95.19 98 LEU A O 1
ATOM 770 N N . TYR A 1 99 ? -1.342 -3.729 5.344 1.00 94.94 99 TYR A N 1
ATOM 771 C CA . TYR A 1 99 ? -1.535 -3.057 4.066 1.00 94.94 99 TYR A CA 1
ATOM 772 C C . TYR A 1 99 ? -2.839 -2.267 4.093 1.00 94.94 99 TYR A C 1
ATOM 774 O O . TYR A 1 99 ? -3.828 -2.726 4.665 1.00 94.94 99 TYR A O 1
ATOM 782 N N . ALA A 1 100 ? -2.840 -1.112 3.434 1.00 96.38 100 ALA A N 1
ATOM 783 C CA . ALA A 1 100 ? -4.034 -0.330 3.148 1.00 96.38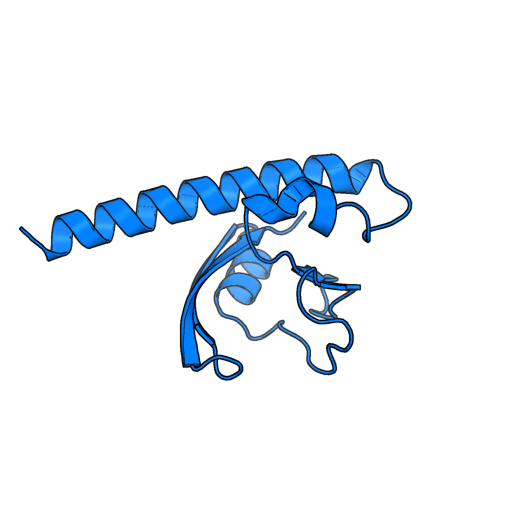 100 ALA A CA 1
ATOM 784 C C . ALA A 1 100 ? -4.101 -0.038 1.646 1.00 96.38 100 ALA A C 1
ATOM 786 O O . ALA A 1 100 ? -3.069 0.099 0.986 1.00 96.38 100 ALA A O 1
ATOM 787 N N . ALA A 1 101 ? -5.316 0.036 1.117 1.00 95.75 101 ALA A N 1
ATOM 788 C CA . ALA A 1 101 ? -5.604 0.354 -0.268 1.00 95.75 101 ALA A CA 1
ATOM 789 C C . ALA A 1 101 ? -6.800 1.308 -0.343 1.00 95.75 101 ALA A C 1
ATOM 791 O O . ALA A 1 101 ? -7.792 1.141 0.370 1.00 95.75 101 ALA A O 1
ATOM 792 N N . GLU A 1 102 ? -6.710 2.277 -1.248 1.00 94.94 102 GLU A N 1
ATOM 793 C CA . GLU A 1 102 ? -7.793 3.199 -1.576 1.00 94.94 102 GLU A CA 1
ATOM 794 C C . GLU A 1 102 ? -8.025 3.210 -3.083 1.00 94.94 102 GLU A C 1
ATOM 796 O O . GLU A 1 102 ? -7.078 3.096 -3.868 1.00 94.94 102 GLU A O 1
ATOM 801 N N . LYS A 1 103 ? -9.295 3.320 -3.477 1.00 92.69 103 LYS A N 1
ATOM 802 C CA . LYS A 1 103 ? -9.726 3.519 -4.861 1.00 92.69 103 LYS A CA 1
ATOM 803 C C . LYS A 1 103 ? -10.055 4.996 -5.074 1.00 92.69 103 LYS A C 1
ATOM 805 O O . LYS A 1 103 ? -10.829 5.563 -4.307 1.00 92.69 103 LYS A O 1
ATOM 810 N N . TRP A 1 104 ? -9.515 5.549 -6.154 1.00 83.88 104 TRP A N 1
ATOM 811 C CA . TRP A 1 104 ? -9.529 6.963 -6.522 1.00 83.88 104 TRP A CA 1
ATOM 812 C C . TRP A 1 104 ? -10.077 7.114 -7.933 1.00 83.88 104 TRP A C 1
ATOM 814 O O . TRP A 1 104 ? -9.780 6.214 -8.757 1.00 83.88 104 TRP A O 1
#

Secondary structure (DSSP, 8-state):
-HHHHHHHHHHHHHHHHHHHHHHHHHHHTT-S-SHHHHHHTGGG---EEE-TT--EEEESS-S---S--TTSHHHHHHHHHSEEEEEEEETTTTEEEEEEEE--

Sequence (104 aa):
MGFVATKIYVQEREKELFTATELVGADLVNRDSYSELGVRYSALGRLTLMDLNGRVLYDSSVKDILFSHKDRPEVLSALNSGSGSSIRYSDSNATYYLYAAEKW

pLDDT: mean 86.95, std 8.82, range [58.47, 97.0]